Protein AF-A0A7X9FK52-F1 (afdb_monomer_lite)

Structure (mmCIF, N/CA/C/O backbone):
data_AF-A0A7X9FK52-F1
#
_entry.id   AF-A0A7X9FK52-F1
#
loop_
_atom_site.group_PDB
_atom_site.id
_atom_site.type_symbol
_atom_site.label_atom_id
_atom_site.label_alt_id
_atom_site.label_comp_id
_atom_site.label_asym_id
_atom_site.label_entity_id
_atom_site.label_seq_id
_atom_site.pdbx_PDB_ins_code
_atom_site.Cartn_x
_atom_site.Cartn_y
_atom_site.Cartn_z
_atom_site.occupancy
_atom_site.B_iso_or_equiv
_atom_site.auth_seq_id
_atom_site.auth_comp_id
_atom_site.auth_asym_id
_atom_site.auth_atom_id
_atom_site.pdbx_PDB_model_num
ATOM 1 N N . MET A 1 1 ? 12.779 4.206 -1.394 1.00 36.81 1 MET A N 1
ATOM 2 C CA . MET A 1 1 ? 14.210 3.842 -1.294 1.00 36.81 1 MET A CA 1
ATOM 3 C C . MET A 1 1 ? 14.649 2.934 -2.444 1.00 36.81 1 MET A C 1
ATOM 5 O O . MET A 1 1 ? 15.667 3.234 -3.045 1.00 36.81 1 MET A O 1
ATOM 9 N N . PHE A 1 2 ? 13.860 1.919 -2.830 1.00 40.19 2 PHE A N 1
ATOM 10 C CA . PHE A 1 2 ? 14.162 1.040 -3.977 1.00 40.19 2 PHE A CA 1
ATOM 11 C C . PHE A 1 2 ? 14.311 1.789 -5.322 1.00 40.19 2 PHE A C 1
ATOM 13 O O . PHE A 1 2 ? 15.195 1.472 -6.100 1.00 40.19 2 PHE A O 1
ATOM 20 N N . SER A 1 3 ? 13.516 2.834 -5.581 1.00 48.97 3 SER A N 1
ATOM 21 C CA . SER A 1 3 ? 13.503 3.548 -6.873 1.00 48.97 3 SER A CA 1
ATOM 22 C C . SER A 1 3 ? 14.741 4.408 -7.167 1.00 48.97 3 SER A C 1
ATOM 24 O O . SER A 1 3 ? 15.145 4.504 -8.321 1.00 48.97 3 SER A O 1
ATOM 26 N N . HIS A 1 4 ? 15.362 5.026 -6.155 1.00 49.19 4 HIS A N 1
ATOM 27 C CA . HIS A 1 4 ? 16.462 5.974 -6.381 1.00 49.19 4 HIS A CA 1
ATOM 28 C C . HIS A 1 4 ? 17.793 5.257 -6.647 1.00 49.19 4 HIS A C 1
ATOM 30 O O . HIS A 1 4 ? 18.465 5.554 -7.629 1.00 49.19 4 HIS A O 1
ATOM 36 N N . PHE A 1 5 ? 18.130 4.253 -5.830 1.00 49.03 5 PHE A N 1
ATOM 37 C CA . PHE A 1 5 ? 19.341 3.448 -6.028 1.00 49.03 5 PHE A CA 1
ATOM 38 C C . PHE A 1 5 ? 19.247 2.556 -7.278 1.00 49.03 5 PHE A C 1
ATOM 40 O O . PHE A 1 5 ? 20.221 2.430 -8.014 1.00 49.03 5 PHE A O 1
ATOM 47 N N . PHE A 1 6 ? 18.066 2.001 -7.574 1.00 57.03 6 PHE A N 1
ATOM 48 C CA . PHE A 1 6 ? 17.855 1.136 -8.741 1.00 57.03 6 PHE A CA 1
ATOM 49 C C . PHE A 1 6 ? 17.818 1.919 -10.064 1.00 57.03 6 PHE A C 1
ATOM 51 O O . PHE A 1 6 ? 18.379 1.475 -11.063 1.00 57.03 6 PHE A O 1
ATOM 58 N N . GLY A 1 7 ? 17.228 3.121 -10.069 1.00 52.34 7 GLY A N 1
ATOM 59 C CA . GLY A 1 7 ? 17.254 4.007 -11.235 1.00 52.34 7 GLY A CA 1
ATOM 60 C C . GLY A 1 7 ? 18.662 4.503 -11.574 1.00 52.34 7 GLY A C 1
ATOM 61 O O . GLY A 1 7 ? 19.012 4.579 -12.750 1.00 52.34 7 GLY A O 1
ATOM 62 N N . HIS A 1 8 ? 19.489 4.775 -10.558 1.00 54.38 8 HIS A N 1
ATOM 63 C CA . HIS A 1 8 ? 20.885 5.172 -10.756 1.00 54.38 8 HIS A CA 1
ATOM 64 C C . HIS A 1 8 ? 21.744 4.009 -11.284 1.00 54.38 8 HIS A C 1
ATOM 66 O O . HIS A 1 8 ? 22.522 4.195 -12.217 1.00 54.38 8 HIS A O 1
ATOM 72 N N . TYR A 1 9 ? 21.533 2.792 -10.765 1.00 56.69 9 TYR A N 1
ATOM 73 C CA . TYR A 1 9 ? 22.204 1.572 -11.231 1.00 56.69 9 TYR A CA 1
ATOM 74 C C . TYR A 1 9 ? 21.902 1.249 -12.710 1.00 56.69 9 TYR A C 1
ATOM 76 O O . TYR A 1 9 ? 22.806 0.925 -13.481 1.00 56.69 9 TYR A O 1
ATOM 84 N N . LEU A 1 10 ? 20.643 1.398 -13.141 1.00 53.94 10 LEU A N 1
ATOM 85 C CA . LEU A 1 10 ? 20.224 1.175 -14.535 1.00 53.94 10 LEU A CA 1
ATOM 86 C C . LEU A 1 10 ? 20.788 2.218 -15.516 1.00 53.94 10 LEU A C 1
ATOM 88 O O . LEU A 1 10 ? 21.074 1.886 -16.670 1.00 53.94 10 LEU A O 1
ATOM 92 N N . LEU A 1 11 ? 20.964 3.462 -15.059 1.00 56.41 11 LEU A N 1
ATOM 93 C CA . LEU A 1 11 ? 21.579 4.547 -15.829 1.00 56.41 11 LEU A CA 1
ATOM 94 C C . LEU A 1 11 ? 23.083 4.321 -16.033 1.00 56.41 11 LEU A C 1
ATOM 96 O O . LEU A 1 11 ? 23.574 4.468 -17.152 1.00 56.41 11 LEU A O 1
ATOM 100 N N . GLU A 1 12 ? 23.806 3.930 -14.978 1.00 56.38 12 GLU A N 1
ATOM 101 C CA . GLU A 1 12 ? 25.257 3.695 -15.042 1.00 56.38 12 GLU A CA 1
ATOM 102 C C . GLU A 1 12 ? 25.634 2.526 -15.960 1.00 56.38 12 GLU A C 1
ATOM 104 O O . GLU A 1 12 ? 26.632 2.598 -16.678 1.00 56.38 12 GLU A O 1
ATOM 109 N N . LYS A 1 13 ? 24.817 1.468 -16.000 1.00 56.41 13 LYS A N 1
ATOM 110 C CA . LYS A 1 13 ? 25.068 0.279 -16.831 1.00 56.41 13 LYS A CA 1
ATOM 111 C C . LYS A 1 13 ? 24.648 0.430 -18.307 1.00 56.41 13 LYS A C 1
ATOM 113 O O . LYS A 1 13 ? 24.837 -0.500 -19.083 1.00 56.41 13 LYS A O 1
ATOM 118 N N . LYS A 1 14 ? 24.113 1.591 -18.725 1.00 54.72 14 LYS A N 1
ATOM 119 C CA . LYS A 1 14 ? 23.626 1.898 -20.096 1.00 54.72 14 LYS A CA 1
ATOM 120 C C . LYS A 1 14 ? 22.520 0.977 -20.645 1.00 54.72 14 LYS A C 1
ATOM 122 O O . LYS A 1 14 ? 22.263 0.990 -21.847 1.00 54.72 14 LYS A O 1
ATOM 127 N N . HIS A 1 15 ? 21.830 0.218 -19.798 1.00 55.28 15 HIS A N 1
ATOM 128 C CA . HIS A 1 15 ? 20.757 -0.679 -20.243 1.00 55.28 15 HIS A CA 1
ATOM 129 C C . HIS A 1 15 ? 19.429 0.043 -20.516 1.00 55.28 15 HIS A C 1
ATOM 131 O O . HIS A 1 15 ? 18.567 -0.510 -21.193 1.00 55.28 15 HIS A O 1
ATOM 137 N N . VAL A 1 16 ? 19.260 1.278 -20.027 1.00 59.06 16 VAL A N 1
ATOM 138 C CA . VAL A 1 16 ? 18.016 2.052 -20.154 1.00 59.06 16 VAL A CA 1
ATOM 139 C C . VAL A 1 16 ? 18.349 3.527 -20.403 1.00 59.06 16 VAL A C 1
ATOM 141 O O . VAL A 1 16 ? 19.196 4.101 -19.720 1.00 59.06 16 VAL A O 1
ATOM 144 N N . SER A 1 17 ? 17.697 4.173 -21.376 1.00 62.88 17 SER A N 1
ATOM 145 C CA . SER A 1 17 ? 17.878 5.618 -21.602 1.00 62.88 17 SER A CA 1
ATOM 146 C C . SER A 1 17 ? 17.169 6.456 -20.529 1.00 62.88 17 SER A C 1
ATOM 148 O O . SER A 1 17 ? 16.175 6.028 -19.945 1.00 62.88 17 SER A O 1
ATOM 150 N N . ALA A 1 18 ? 17.595 7.706 -20.317 1.00 60.03 18 ALA A N 1
ATOM 151 C CA . ALA A 1 18 ? 16.923 8.629 -19.390 1.00 60.03 18 ALA A CA 1
ATOM 152 C C . ALA A 1 18 ? 15.439 8.894 -19.741 1.00 60.03 18 ALA A C 1
ATOM 154 O O . ALA A 1 18 ?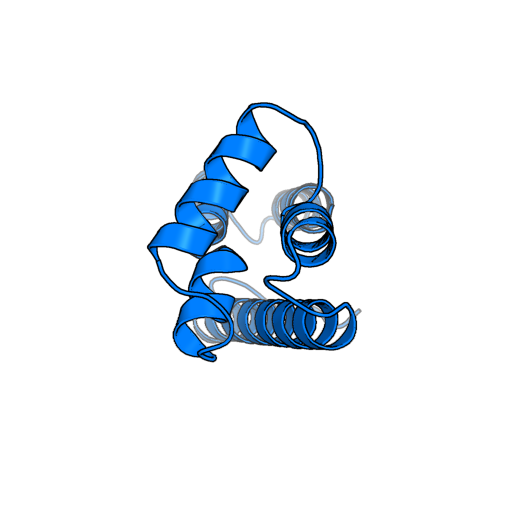 14.664 9.329 -18.890 1.00 60.03 18 ALA A O 1
ATOM 155 N N . HIS A 1 19 ? 15.026 8.664 -20.993 1.00 59.78 19 HIS A N 1
ATOM 156 C CA . HIS A 1 19 ? 13.618 8.715 -21.395 1.00 59.78 19 HIS A CA 1
ATOM 157 C C . HIS A 1 19 ? 12.858 7.476 -20.915 1.00 59.78 19 HIS A C 1
ATOM 159 O O . HIS A 1 19 ? 11.842 7.605 -20.244 1.00 59.78 19 HIS A O 1
ATOM 165 N N . GLN A 1 20 ? 13.398 6.287 -21.178 1.00 60.62 20 GLN A N 1
ATOM 166 C CA . GLN A 1 20 ? 12.799 5.019 -20.760 1.00 60.62 20 GLN A CA 1
ATOM 167 C C . GLN A 1 20 ? 12.773 4.871 -19.238 1.00 60.62 20 GLN A C 1
ATOM 169 O O . GLN A 1 20 ? 11.793 4.389 -18.688 1.00 60.62 20 GLN A O 1
ATOM 174 N N . LEU A 1 21 ? 13.803 5.349 -18.533 1.00 60.97 21 LEU A N 1
ATOM 175 C CA . LEU A 1 21 ? 13.793 5.378 -17.074 1.00 60.97 21 LEU A CA 1
ATOM 176 C C . LEU A 1 21 ? 12.689 6.305 -16.553 1.00 60.97 21 LEU A C 1
ATOM 178 O O . LEU A 1 21 ? 12.003 5.952 -15.600 1.00 60.97 21 LEU A O 1
ATOM 182 N N . ARG A 1 22 ? 12.469 7.463 -17.191 1.00 61.28 22 ARG A N 1
ATOM 183 C CA . ARG A 1 22 ? 11.349 8.352 -16.847 1.00 61.28 22 ARG A CA 1
ATOM 184 C C . ARG A 1 22 ? 9.997 7.715 -17.139 1.00 61.28 22 ARG A C 1
ATOM 186 O O . ARG A 1 22 ? 9.112 7.838 -16.305 1.00 61.28 22 ARG A O 1
ATOM 193 N N . GLU A 1 23 ? 9.840 7.015 -18.258 1.00 61.25 23 GLU A N 1
ATOM 194 C CA . GLU A 1 23 ? 8.610 6.275 -18.563 1.00 61.25 23 GLU A CA 1
ATOM 195 C C . GLU A 1 23 ? 8.359 5.150 -17.563 1.00 61.25 23 GLU A C 1
ATOM 197 O O . GLU A 1 23 ? 7.247 5.019 -17.068 1.00 61.25 23 GLU A O 1
ATOM 202 N N . VAL A 1 24 ? 9.382 4.372 -17.204 1.00 61.03 24 VAL A N 1
ATOM 203 C CA . VAL A 1 24 ? 9.260 3.296 -16.214 1.00 61.03 24 VAL A CA 1
ATOM 204 C C . VAL A 1 24 ? 8.975 3.858 -14.824 1.00 61.03 24 VAL A C 1
ATOM 206 O O . VAL A 1 24 ? 8.133 3.307 -14.128 1.00 61.03 24 VAL A O 1
ATOM 209 N N . LEU A 1 25 ? 9.606 4.965 -14.420 1.00 59.62 25 LEU A N 1
ATOM 210 C CA . LEU A 1 25 ? 9.315 5.632 -13.146 1.00 59.62 25 LEU A CA 1
ATOM 211 C C . LEU A 1 25 ? 7.912 6.250 -13.130 1.00 59.62 25 LEU A C 1
ATOM 213 O O . LEU A 1 25 ? 7.211 6.120 -12.132 1.00 59.62 25 LEU A O 1
ATOM 217 N N . ALA A 1 26 ? 7.470 6.858 -14.233 1.00 57.03 26 ALA A N 1
ATOM 218 C CA . ALA A 1 26 ? 6.110 7.375 -14.376 1.00 57.03 26 ALA A CA 1
ATOM 219 C C . ALA A 1 26 ? 5.073 6.241 -14.350 1.00 57.03 26 ALA A C 1
ATOM 221 O O . ALA A 1 26 ? 4.049 6.347 -13.676 1.00 57.03 26 ALA A O 1
ATOM 222 N N . LEU A 1 27 ? 5.368 5.118 -15.013 1.00 52.12 27 LEU A N 1
ATOM 223 C CA . LEU A 1 27 ? 4.578 3.896 -14.923 1.00 52.12 27 LEU A CA 1
ATOM 224 C C . LEU A 1 27 ? 4.578 3.372 -13.489 1.00 52.12 27 LEU A C 1
ATOM 226 O O . LEU A 1 27 ? 3.514 3.068 -12.977 1.00 52.12 27 LEU A O 1
ATOM 230 N N . GLN A 1 28 ? 5.713 3.340 -12.798 1.00 50.00 28 GLN A N 1
ATOM 231 C CA . GLN A 1 28 ? 5.816 2.842 -11.428 1.00 50.00 28 GLN A CA 1
ATOM 232 C C . GLN A 1 28 ? 5.050 3.714 -10.424 1.00 50.00 28 GLN A C 1
ATOM 234 O O . GLN A 1 28 ? 4.400 3.165 -9.538 1.00 50.00 28 GLN A O 1
ATOM 239 N N . ASP A 1 29 ? 5.060 5.040 -10.575 1.00 50.28 29 ASP A N 1
ATOM 240 C CA . ASP A 1 29 ? 4.256 5.953 -9.751 1.00 50.28 29 ASP A CA 1
ATOM 241 C C . ASP A 1 29 ? 2.756 5.841 -10.063 1.00 50.28 29 ASP A C 1
ATOM 243 O O . ASP A 1 29 ? 1.931 5.894 -9.150 1.00 50.28 29 ASP A O 1
ATOM 247 N N . SER A 1 30 ? 2.392 5.602 -11.328 1.00 44.66 30 SER A N 1
ATOM 248 C CA . SER A 1 30 ? 1.000 5.350 -11.731 1.00 44.66 30 SER A CA 1
ATOM 249 C C . SER A 1 30 ? 0.489 3.958 -11.324 1.00 44.66 30 SER A C 1
ATOM 251 O O . SER A 1 30 ? -0.697 3.784 -11.052 1.00 44.66 30 SER A O 1
ATOM 253 N N . VAL A 1 31 ? 1.391 2.973 -11.237 1.00 45.22 31 VAL A N 1
ATOM 254 C CA . VAL A 1 31 ? 1.126 1.559 -10.918 1.00 45.22 31 VAL A CA 1
ATOM 255 C C . VAL A 1 31 ? 1.340 1.269 -9.436 1.00 45.22 31 VAL A C 1
ATOM 257 O O . VAL A 1 31 ? 0.999 0.177 -8.982 1.00 45.22 31 VAL A O 1
ATOM 260 N N . ARG A 1 32 ? 1.854 2.222 -8.641 1.00 53.03 32 ARG A N 1
ATOM 261 C CA . ARG A 1 32 ? 1.927 2.088 -7.184 1.00 53.03 32 ARG A CA 1
ATOM 262 C C . ARG A 1 32 ? 0.503 1.994 -6.657 1.00 53.03 32 ARG A C 1
ATOM 264 O O . ARG A 1 32 ? -0.131 2.997 -6.329 1.00 53.03 32 ARG A O 1
ATOM 271 N N . VAL A 1 33 ? 0.002 0.764 -6.588 1.00 58.06 33 VAL A N 1
ATOM 272 C CA . VAL A 1 33 ? -1.330 0.481 -6.089 1.00 58.06 33 VAL A CA 1
ATOM 273 C C . VAL A 1 33 ? -1.347 0.998 -4.664 1.00 58.06 33 VAL A C 1
ATOM 275 O O . VAL A 1 33 ? -0.588 0.546 -3.803 1.00 58.06 33 VAL A O 1
ATOM 278 N N . LYS A 1 34 ? -2.153 2.034 -4.443 1.00 74.56 34 LYS A N 1
ATOM 279 C CA . LYS A 1 34 ? -2.300 2.628 -3.123 1.00 74.56 34 LYS A CA 1
ATOM 280 C C . LYS A 1 34 ? -2.878 1.547 -2.218 1.00 74.56 34 LYS A C 1
ATOM 282 O O . LYS A 1 34 ? -3.845 0.893 -2.602 1.00 74.56 34 LYS A O 1
ATOM 287 N N . ILE A 1 35 ? -2.321 1.389 -1.018 1.00 79.06 35 ILE A N 1
ATOM 288 C CA . ILE A 1 35 ? -2.830 0.441 -0.014 1.00 79.06 35 ILE A CA 1
ATOM 289 C C . ILE A 1 35 ? -4.344 0.578 0.182 1.00 79.06 35 ILE A C 1
ATOM 291 O O . ILE A 1 35 ? -5.016 -0.430 0.338 1.00 79.06 35 ILE A O 1
ATOM 295 N N . GLY A 1 36 ? -4.894 1.794 0.086 1.00 83.94 36 GLY A N 1
ATOM 296 C CA . GLY A 1 36 ? -6.338 2.018 0.151 1.00 83.94 36 GLY A CA 1
ATOM 297 C C . GLY A 1 36 ? -7.141 1.289 -0.934 1.00 83.94 36 GLY A C 1
ATOM 298 O O . GLY A 1 36 ? -8.209 0.771 -0.644 1.00 83.94 36 GLY A O 1
ATOM 299 N N . ILE A 1 37 ? -6.626 1.174 -2.162 1.00 84.19 37 ILE A N 1
ATOM 300 C CA . ILE A 1 37 ? -7.299 0.422 -3.237 1.00 84.19 37 ILE A CA 1
ATOM 301 C C . ILE A 1 37 ? -7.263 -1.077 -2.928 1.00 84.19 37 ILE A C 1
ATOM 303 O O . ILE A 1 37 ? -8.279 -1.748 -3.068 1.00 84.19 37 ILE A O 1
ATOM 307 N N . LEU A 1 38 ? -6.121 -1.585 -2.449 1.00 86.75 38 LEU A N 1
ATOM 308 C CA . LEU A 1 38 ? -6.006 -2.980 -2.009 1.00 86.75 38 LEU A CA 1
ATOM 309 C C . LEU A 1 38 ? -6.938 -3.273 -0.825 1.00 86.75 38 LEU A C 1
ATOM 311 O O . LEU A 1 38 ? -7.527 -4.343 -0.765 1.00 86.75 38 LEU A O 1
ATOM 315 N N . ALA A 1 39 ? -7.107 -2.320 0.093 1.00 87.75 39 ALA A N 1
ATOM 316 C CA . ALA A 1 39 ? -8.004 -2.458 1.235 1.00 87.75 39 ALA A CA 1
ATOM 317 C C . ALA A 1 39 ? -9.483 -2.515 0.818 1.00 87.75 39 ALA A C 1
ATOM 319 O O . ALA A 1 39 ? -10.259 -3.222 1.456 1.00 87.75 39 ALA A O 1
ATOM 320 N N . ILE A 1 40 ? -9.868 -1.805 -0.251 1.00 88.88 40 ILE A N 1
ATOM 321 C CA . ILE A 1 40 ? -11.216 -1.894 -0.836 1.00 88.88 40 ILE A CA 1
ATOM 322 C C . ILE A 1 40 ? -11.415 -3.235 -1.539 1.00 88.88 40 ILE A C 1
ATOM 324 O O . ILE A 1 40 ? -12.417 -3.899 -1.300 1.00 88.88 40 ILE A O 1
ATOM 328 N N . ASP A 1 41 ? -10.454 -3.646 -2.368 1.00 86.44 41 ASP A N 1
ATOM 329 C CA . ASP A 1 41 ? -10.498 -4.915 -3.109 1.00 86.44 41 ASP A CA 1
ATOM 330 C C . ASP A 1 41 ? -10.561 -6.130 -2.165 1.00 86.44 41 ASP A C 1
ATOM 332 O O . ASP A 1 41 ? -11.325 -7.064 -2.387 1.00 86.44 41 ASP A O 1
ATOM 336 N N . ALA A 1 42 ? -9.831 -6.073 -1.046 1.00 86.81 42 ALA A N 1
ATOM 337 C CA . ALA A 1 42 ? -9.861 -7.085 0.010 1.00 86.81 42 ALA A CA 1
ATOM 338 C C . ALA A 1 42 ? -11.120 -7.025 0.903 1.00 86.81 42 ALA A C 1
ATOM 340 O O . ALA A 1 42 ? -11.287 -7.868 1.782 1.00 86.81 42 ALA A O 1
ATOM 341 N N . GLY A 1 43 ? -11.991 -6.024 0.723 1.00 90.38 43 GLY A N 1
ATOM 342 C CA . GLY A 1 43 ? -13.190 -5.826 1.540 1.00 90.38 43 GLY A CA 1
ATOM 343 C C . GLY A 1 43 ? -12.922 -5.350 2.973 1.00 90.38 43 GLY A C 1
ATOM 344 O O . GLY A 1 43 ? -13.835 -5.358 3.796 1.00 90.38 43 GLY A O 1
ATOM 345 N N . PHE A 1 44 ? -11.695 -4.928 3.291 1.00 91.62 44 PHE A N 1
ATOM 346 C CA . PHE A 1 44 ? -11.325 -4.442 4.625 1.00 91.62 44 PHE A CA 1
ATOM 347 C C . PHE A 1 44 ? -11.763 -2.997 4.867 1.00 91.62 44 PHE A C 1
ATOM 349 O O . PHE A 1 44 ? -12.045 -2.615 5.999 1.00 91.62 44 PHE A O 1
ATOM 356 N N . MET A 1 45 ? -11.827 -2.185 3.811 1.00 93.38 45 MET A N 1
ATOM 357 C CA . MET A 1 45 ? -12.238 -0.786 3.894 1.00 93.38 45 MET A CA 1
ATOM 358 C C . MET A 1 45 ? -13.226 -0.423 2.790 1.00 93.38 45 MET A C 1
ATOM 360 O O . MET A 1 45 ? -13.182 -0.938 1.680 1.00 93.38 45 MET A O 1
ATOM 364 N N . THR A 1 46 ? -14.084 0.550 3.067 1.00 92.88 46 THR A N 1
ATOM 365 C CA . THR A 1 46 ? -14.935 1.189 2.057 1.00 92.88 46 THR A CA 1
ATOM 366 C C . THR A 1 46 ? -14.219 2.364 1.390 1.00 92.88 46 THR A C 1
ATOM 368 O O . THR A 1 46 ? -13.300 2.960 1.961 1.00 92.88 46 THR A O 1
ATOM 371 N N . ALA A 1 47 ? -14.687 2.774 0.207 1.00 88.06 47 ALA A N 1
ATOM 372 C CA . ALA A 1 47 ? -14.166 3.955 -0.487 1.00 88.06 47 ALA A CA 1
ATOM 373 C C . ALA A 1 47 ? -14.199 5.224 0.391 1.00 88.06 47 ALA A C 1
ATOM 375 O O . ALA A 1 47 ? -13.230 5.980 0.421 1.00 88.06 47 ALA A O 1
ATOM 376 N N . ALA A 1 48 ? -15.264 5.407 1.179 1.00 90.62 48 ALA A N 1
ATOM 377 C CA . ALA A 1 48 ? -15.408 6.542 2.092 1.00 90.62 48 ALA A CA 1
ATOM 378 C C . ALA A 1 48 ? -14.392 6.513 3.255 1.00 90.62 48 ALA A C 1
ATOM 380 O O . ALA A 1 48 ? -13.851 7.552 3.651 1.00 90.62 48 ALA A O 1
ATOM 381 N N . GLN A 1 49 ? -14.092 5.328 3.798 1.00 90.56 49 GLN A N 1
ATOM 382 C CA . GLN A 1 49 ? -13.060 5.169 4.831 1.00 90.56 49 GLN A CA 1
ATOM 383 C C . GLN A 1 49 ? -11.668 5.459 4.263 1.00 90.56 49 GLN A C 1
ATOM 385 O O . GLN A 1 49 ? -10.883 6.167 4.891 1.00 90.56 49 GLN A O 1
ATOM 390 N N . VAL A 1 50 ? -11.379 4.979 3.052 1.00 89.75 50 VAL A N 1
ATOM 391 C CA . VAL A 1 50 ? -10.113 5.248 2.359 1.00 89.75 50 VAL A CA 1
ATOM 392 C C . VAL A 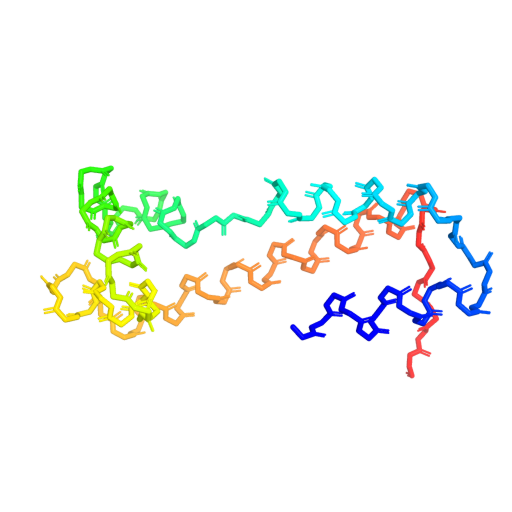1 50 ? -9.934 6.736 2.075 1.00 89.75 50 VAL A C 1
ATOM 394 O O . VAL A 1 50 ? -8.857 7.272 2.322 1.00 89.75 50 VAL A O 1
ATOM 397 N N . GLU A 1 51 ? -10.977 7.431 1.624 1.00 88.25 51 GLU A N 1
ATOM 398 C CA . GLU A 1 51 ? -10.941 8.882 1.410 1.00 88.25 51 GLU A CA 1
ATOM 399 C C . GLU A 1 51 ? -10.688 9.649 2.717 1.00 88.25 51 GLU A C 1
ATOM 401 O O . GLU A 1 51 ? -9.916 10.610 2.757 1.00 88.25 51 GLU A O 1
ATOM 406 N N . THR A 1 52 ? -11.302 9.205 3.813 1.00 89.12 52 THR A N 1
ATOM 407 C CA . THR A 1 52 ? -11.090 9.788 5.144 1.00 89.12 52 THR A CA 1
ATOM 408 C C . THR A 1 52 ? -9.638 9.629 5.592 1.00 89.12 52 THR A C 1
ATOM 410 O O . THR A 1 52 ? -9.015 10.605 6.010 1.00 89.12 52 THR A O 1
ATOM 413 N N . VAL A 1 53 ? -9.068 8.430 5.450 1.00 88.94 53 VAL A N 1
ATOM 414 C CA . VAL A 1 53 ? -7.654 8.174 5.762 1.00 88.94 53 VAL A CA 1
ATOM 415 C C . VAL A 1 53 ? -6.727 8.972 4.841 1.00 88.94 53 VAL A C 1
ATOM 417 O O . VAL A 1 53 ? -5.753 9.546 5.318 1.00 88.94 53 VAL A O 1
ATOM 420 N N . HIS A 1 54 ? -7.042 9.090 3.548 1.00 84.50 54 HIS A N 1
ATOM 421 C CA . HIS A 1 54 ? -6.253 9.881 2.599 1.00 84.50 54 HIS A CA 1
ATOM 422 C C . HIS A 1 54 ? -6.216 11.374 2.935 1.00 84.50 54 HIS A C 1
ATOM 424 O O . HIS A 1 54 ? -5.156 11.998 2.845 1.00 84.50 54 HIS A O 1
ATOM 430 N N . ARG A 1 55 ? -7.350 11.950 3.351 1.00 84.62 55 ARG A N 1
ATOM 431 C CA . ARG A 1 55 ? -7.391 13.340 3.823 1.00 84.62 55 ARG A CA 1
ATOM 432 C C . ARG A 1 55 ? -6.522 13.522 5.063 1.00 84.62 55 ARG A C 1
ATOM 434 O O . ARG A 1 55 ? -5.710 14.439 5.106 1.00 84.62 55 ARG A O 1
ATOM 441 N N . LEU A 1 56 ? -6.622 12.604 6.023 1.00 83.94 56 LEU A N 1
ATOM 442 C CA . LEU A 1 56 ? -5.815 12.639 7.244 1.00 83.94 56 LEU A CA 1
ATOM 443 C C . LEU A 1 56 ? -4.319 12.471 6.969 1.00 83.94 56 LEU A C 1
ATOM 445 O O . LEU A 1 56 ? -3.534 13.181 7.575 1.00 83.94 56 LEU A O 1
ATOM 449 N N . GLN A 1 57 ? -3.933 11.618 6.022 1.00 79.19 57 GLN A N 1
ATOM 450 C CA . GLN A 1 57 ? -2.543 11.454 5.583 1.00 79.19 57 GLN A CA 1
ATOM 451 C C . GLN A 1 57 ? -1.975 12.719 4.919 1.00 79.19 57 GLN A C 1
ATOM 453 O O . GLN A 1 57 ? -0.771 12.941 4.920 1.00 79.19 57 GLN A O 1
ATOM 458 N N . THR A 1 58 ? -2.835 13.538 4.311 1.00 74.12 58 THR A N 1
ATOM 459 C CA . THR A 1 58 ? -2.420 14.802 3.685 1.00 74.12 58 THR A CA 1
ATOM 460 C C . THR A 1 58 ? -2.293 15.920 4.725 1.00 74.12 58 THR A C 1
ATOM 462 O O . THR A 1 58 ? -1.476 16.821 4.568 1.00 74.12 58 THR A O 1
ATOM 465 N N . SER A 1 59 ? -3.098 15.872 5.793 1.00 75.75 59 SER A N 1
ATOM 466 C CA . SER A 1 59 ? -3.067 16.841 6.899 1.00 75.75 59 SER A CA 1
ATOM 467 C C . SER A 1 59 ? -2.041 16.507 7.987 1.00 75.75 59 SER A C 1
ATOM 469 O O . SER A 1 59 ? -1.529 17.414 8.636 1.00 75.75 59 SER A O 1
ATOM 471 N N . PHE A 1 60 ? -1.748 15.226 8.191 1.00 66.94 60 PHE A N 1
ATOM 472 C CA . PHE A 1 60 ? -0.774 14.710 9.145 1.00 66.94 60 PHE A CA 1
ATOM 473 C C . PHE A 1 60 ? 0.195 13.820 8.375 1.00 66.94 60 PHE A C 1
ATOM 475 O O . PHE A 1 60 ? -0.254 12.886 7.717 1.00 66.94 60 PHE A O 1
ATOM 482 N N . ASP A 1 61 ? 1.500 14.085 8.472 1.00 71.12 61 ASP A N 1
ATOM 483 C CA . ASP A 1 61 ? 2.567 13.329 7.791 1.00 71.12 61 ASP A CA 1
ATOM 484 C C . ASP A 1 61 ? 2.767 11.932 8.426 1.00 71.12 61 ASP A C 1
ATOM 486 O O . ASP A 1 61 ? 3.825 11.571 8.936 1.00 71.12 61 ASP A O 1
ATOM 490 N N . MET A 1 62 ? 1.682 11.159 8.477 1.00 77.75 62 MET A N 1
ATOM 491 C CA . MET A 1 62 ? 1.560 9.834 9.072 1.00 77.75 62 MET A CA 1
ATOM 492 C C . MET A 1 62 ? 1.314 8.792 7.982 1.00 77.75 62 MET A C 1
ATOM 494 O O . MET A 1 62 ? 0.774 9.072 6.906 1.00 77.75 62 MET A O 1
ATOM 498 N N . ARG A 1 63 ? 1.683 7.538 8.251 1.00 83.50 63 ARG A N 1
ATOM 499 C CA . ARG A 1 63 ? 1.500 6.467 7.267 1.00 83.50 63 ARG A CA 1
ATOM 500 C C . ARG A 1 63 ? 0.026 6.074 7.174 1.00 83.50 63 ARG A C 1
ATOM 502 O O . ARG A 1 63 ? -0.656 5.948 8.184 1.00 83.50 63 ARG A O 1
ATOM 509 N N . PHE A 1 64 ? -0.447 5.797 5.955 1.00 87.19 64 PHE A N 1
ATOM 510 C CA . PHE A 1 64 ? -1.832 5.370 5.700 1.00 87.19 64 PHE A CA 1
ATOM 511 C C . PHE A 1 64 ? -2.270 4.218 6.620 1.00 87.19 64 PHE A C 1
ATOM 513 O O . PHE A 1 64 ? -3.343 4.282 7.212 1.00 87.19 64 PHE A O 1
ATOM 520 N N . GLY A 1 65 ? -1.428 3.186 6.763 1.00 86.88 65 GLY A N 1
ATOM 521 C CA . GLY A 1 65 ? -1.715 2.029 7.618 1.00 86.88 65 GLY A CA 1
ATOM 522 C C . GLY A 1 65 ? -1.873 2.402 9.093 1.00 86.88 65 GLY A C 1
ATOM 523 O O . GLY A 1 65 ? -2.826 1.967 9.724 1.00 86.88 65 GLY A O 1
ATOM 524 N N . GLU A 1 66 ? -1.015 3.279 9.619 1.00 87.69 66 GLU A N 1
ATOM 525 C CA . GLU A 1 66 ? -1.093 3.749 11.011 1.00 87.69 66 GLU A CA 1
ATOM 526 C C . GLU A 1 66 ? -2.384 4.535 11.264 1.00 87.69 66 GLU A C 1
ATOM 528 O O . GLU A 1 66 ? -3.067 4.316 12.260 1.00 87.69 66 GLU A O 1
ATOM 533 N N . ILE A 1 67 ? -2.767 5.422 10.339 1.00 89.00 67 ILE A N 1
ATOM 534 C CA . ILE A 1 67 ? -4.023 6.177 10.444 1.00 89.00 67 ILE A CA 1
ATOM 535 C C . ILE A 1 67 ? -5.226 5.224 10.389 1.00 89.00 67 ILE A C 1
ATOM 537 O O . ILE A 1 67 ? -6.169 5.386 11.163 1.00 89.00 67 ILE A O 1
ATOM 541 N N . ALA A 1 68 ? -5.207 4.236 9.491 1.00 90.50 68 ALA A N 1
ATOM 542 C CA . ALA A 1 68 ? -6.288 3.266 9.351 1.00 90.50 68 ALA A CA 1
ATOM 543 C C . ALA A 1 68 ? -6.444 2.382 10.602 1.00 90.50 68 ALA A C 1
ATOM 545 O O . ALA A 1 68 ? -7.576 2.145 11.024 1.00 90.50 68 ALA A O 1
ATOM 546 N N . VAL A 1 69 ? -5.337 1.972 11.232 1.00 93.00 69 VAL A N 1
ATOM 547 C CA . VAL A 1 69 ? -5.344 1.234 12.507 1.00 93.00 69 VAL A CA 1
ATOM 548 C C . VAL A 1 69 ? -5.849 2.109 13.649 1.00 93.00 69 VAL A C 1
ATOM 550 O O . VAL A 1 69 ? -6.773 1.722 14.358 1.00 93.00 69 VAL A O 1
ATOM 553 N N . ASN A 1 70 ? -5.351 3.342 13.765 1.00 91.12 70 ASN A N 1
ATOM 554 C CA . ASN A 1 70 ? -5.801 4.291 14.788 1.00 91.12 70 ASN A CA 1
ATOM 555 C C . ASN A 1 70 ? -7.294 4.644 14.672 1.00 91.12 70 ASN A C 1
ATOM 557 O O . ASN A 1 70 ? -7.934 4.985 15.665 1.00 91.12 70 ASN A O 1
ATOM 561 N N . LYS A 1 71 ? -7.864 4.584 13.463 1.00 90.06 71 LYS A N 1
ATOM 562 C CA . LYS A 1 71 ? -9.302 4.776 13.219 1.00 90.06 71 LYS A CA 1
ATOM 563 C C . LYS A 1 71 ? -10.136 3.506 13.411 1.00 90.06 71 LYS A C 1
ATOM 565 O O . LYS A 1 71 ? -11.359 3.594 13.332 1.00 90.06 71 LYS A O 1
ATOM 570 N N . GLY A 1 72 ? -9.503 2.357 13.651 1.00 91.62 72 GLY A N 1
ATOM 571 C CA . GLY A 1 72 ? -10.166 1.057 13.757 1.00 91.62 72 GLY A CA 1
ATOM 572 C C . GLY A 1 72 ? -10.696 0.524 12.424 1.00 91.62 72 GLY A C 1
ATOM 573 O O . GLY A 1 72 ? -11.585 -0.320 12.420 1.00 91.62 72 GLY A O 1
ATOM 574 N N . TYR A 1 73 ? -10.201 1.035 11.291 1.00 92.94 73 TYR A N 1
ATOM 575 C CA . TYR A 1 73 ? -10.589 0.562 9.957 1.00 92.94 73 TYR A CA 1
ATOM 576 C C . TYR A 1 73 ? -9.787 -0.659 9.514 1.00 92.94 73 TYR A C 1
ATOM 578 O O . TYR A 1 73 ? -10.288 -1.450 8.726 1.00 92.94 73 TYR A O 1
ATOM 586 N N . LEU A 1 74 ? -8.551 -0.792 9.995 1.00 92.75 74 LEU A N 1
ATOM 587 C CA . LEU A 1 74 ? -7.689 -1.942 9.741 1.00 92.75 74 LEU A CA 1
ATOM 588 C C . LEU A 1 74 ? -7.081 -2.439 11.053 1.00 92.75 74 LEU A C 1
ATOM 590 O O . LEU A 1 74 ? -6.898 -1.663 11.987 1.00 92.75 74 LEU A O 1
ATOM 594 N N . THR A 1 75 ? -6.715 -3.713 11.105 1.00 94.06 75 THR A N 1
ATOM 595 C CA . THR A 1 75 ? -5.792 -4.248 12.115 1.00 94.06 75 THR A CA 1
ATOM 596 C C . THR A 1 75 ? -4.349 -4.200 11.609 1.00 94.06 75 THR A C 1
ATOM 598 O O . THR A 1 75 ? -4.107 -4.085 10.404 1.00 94.06 75 THR A O 1
ATOM 601 N N . GLU A 1 76 ? -3.369 -4.306 12.510 1.00 91.94 76 GLU A N 1
ATOM 602 C CA . GLU A 1 76 ? -1.954 -4.396 12.115 1.00 91.94 76 GLU A CA 1
ATOM 603 C C . GLU A 1 76 ? -1.686 -5.596 11.191 1.00 91.94 76 GLU A C 1
ATOM 605 O O . GLU A 1 76 ? -0.948 -5.470 10.209 1.00 91.94 76 GLU A O 1
ATOM 610 N N . ASP A 1 77 ? -2.355 -6.726 11.437 1.00 92.75 77 ASP A N 1
ATOM 611 C CA . ASP A 1 77 ? -2.274 -7.918 10.587 1.00 92.75 77 ASP A CA 1
ATOM 612 C C . ASP A 1 77 ? -2.800 -7.637 9.173 1.00 92.75 77 ASP A C 1
ATOM 614 O O . ASP A 1 77 ? -2.130 -7.933 8.185 1.00 92.75 77 ASP A O 1
ATOM 618 N N . GLN A 1 78 ? -3.953 -6.969 9.053 1.00 90.94 78 GLN A N 1
ATOM 619 C CA . GLN A 1 78 ? -4.513 -6.593 7.752 1.00 90.94 78 GLN A CA 1
ATOM 620 C C . GLN A 1 78 ? -3.602 -5.617 7.001 1.00 90.94 78 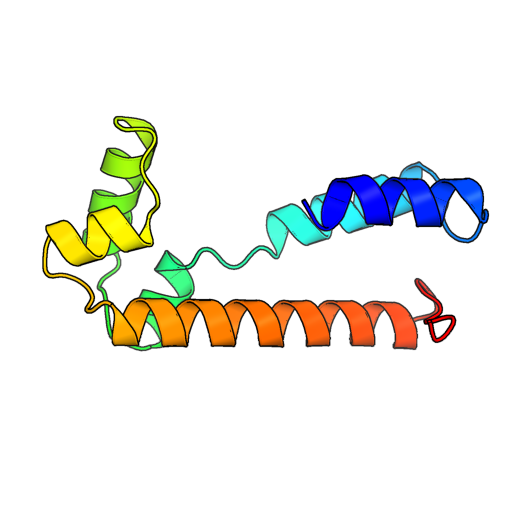GLN A C 1
ATOM 622 O O . GLN A 1 78 ? -3.431 -5.733 5.788 1.00 90.94 78 GLN A O 1
ATOM 627 N N . VAL A 1 79 ? -2.979 -4.664 7.700 1.00 89.62 79 VAL A N 1
ATOM 628 C CA . VAL A 1 79 ? -1.987 -3.763 7.095 1.00 89.62 79 VAL A CA 1
ATOM 629 C C . VAL A 1 79 ? -0.780 -4.551 6.579 1.00 89.62 79 VAL A C 1
ATOM 631 O O . VAL A 1 79 ? -0.303 -4.290 5.471 1.00 89.62 79 VAL A O 1
ATOM 634 N N . THR A 1 80 ? -0.310 -5.534 7.344 1.00 88.69 80 THR A N 1
ATOM 635 C CA . THR A 1 80 ? 0.823 -6.395 6.977 1.00 88.69 80 THR A CA 1
ATOM 636 C C . THR A 1 80 ? 0.511 -7.255 5.750 1.00 88.69 80 THR A C 1
ATOM 638 O O . THR A 1 80 ? 1.329 -7.351 4.825 1.00 88.69 80 THR A O 1
ATOM 641 N N . ASP A 1 81 ? -0.698 -7.806 5.676 1.00 88.62 81 ASP A N 1
ATOM 642 C CA . ASP A 1 81 ? -1.175 -8.561 4.519 1.00 88.62 81 ASP A CA 1
ATOM 643 C C . ASP A 1 81 ? -1.267 -7.685 3.265 1.00 88.62 81 ASP A C 1
ATOM 645 O O . ASP A 1 81 ? -0.788 -8.070 2.193 1.00 88.62 81 ASP A O 1
ATOM 649 N N . LEU A 1 82 ? -1.820 -6.475 3.385 1.00 86.44 82 LEU A N 1
ATOM 650 C CA . LEU A 1 82 ? -1.917 -5.523 2.275 1.00 86.44 82 LEU A CA 1
ATOM 651 C C . LEU A 1 82 ? -0.529 -5.097 1.761 1.00 86.44 82 LEU A C 1
ATOM 653 O O . LEU A 1 82 ? -0.311 -5.029 0.548 1.00 86.44 82 LEU A O 1
ATOM 657 N N . LEU A 1 83 ? 0.437 -4.867 2.658 1.00 83.50 83 LEU A N 1
ATOM 658 C CA . LEU A 1 83 ? 1.833 -4.562 2.307 1.00 83.50 83 LEU A CA 1
ATOM 659 C C . LEU A 1 83 ? 2.519 -5.729 1.581 1.00 83.50 83 LEU A C 1
ATOM 661 O O . LEU A 1 83 ? 3.268 -5.528 0.616 1.00 83.50 83 LEU A O 1
ATOM 665 N N . SER A 1 84 ? 2.239 -6.958 2.012 1.00 83.69 84 SER A N 1
ATOM 666 C CA . SER A 1 84 ? 2.754 -8.173 1.378 1.00 83.69 84 SER A CA 1
ATOM 667 C C . SER A 1 84 ? 2.189 -8.350 -0.035 1.00 83.69 84 SER A C 1
ATOM 669 O O . SER A 1 84 ? 2.928 -8.666 -0.972 1.00 83.69 84 SER A O 1
ATOM 671 N N . GLN A 1 85 ? 0.896 -8.077 -0.228 1.00 80.56 85 GLN A N 1
ATOM 672 C CA . GLN A 1 85 ? 0.249 -8.092 -1.545 1.00 80.56 85 GLN A CA 1
ATOM 673 C C . GLN A 1 85 ? 0.805 -7.009 -2.477 1.00 80.56 85 GLN A C 1
ATOM 675 O O . GLN A 1 85 ? 1.076 -7.281 -3.651 1.00 80.56 85 GLN A O 1
ATOM 680 N N . GLN A 1 86 ? 1.039 -5.801 -1.956 1.00 74.94 86 GLN A N 1
ATOM 681 C CA . GLN A 1 86 ? 1.681 -4.725 -2.708 1.00 74.94 86 GLN A CA 1
ATOM 682 C C . GLN A 1 86 ? 3.081 -5.140 -3.188 1.00 74.94 86 GLN A C 1
ATOM 684 O O . GLN A 1 86 ? 3.409 -4.970 -4.362 1.00 74.94 86 GLN A O 1
ATOM 689 N N . SER A 1 87 ? 3.884 -5.750 -2.315 1.00 71.38 87 SER A N 1
ATOM 690 C CA . SER A 1 87 ? 5.246 -6.195 -2.640 1.00 71.38 87 SER A CA 1
ATOM 691 C C . SER A 1 87 ? 5.263 -7.284 -3.721 1.00 71.38 87 SER A C 1
ATOM 693 O O . SER A 1 87 ? 6.046 -7.207 -4.668 1.00 71.38 87 SER A O 1
ATOM 695 N N . LYS A 1 88 ? 4.341 -8.256 -3.647 1.00 72.44 88 LYS A N 1
ATOM 696 C CA . LYS A 1 88 ? 4.174 -9.295 -4.680 1.00 72.44 88 LYS A CA 1
ATOM 697 C C . LYS A 1 88 ? 3.811 -8.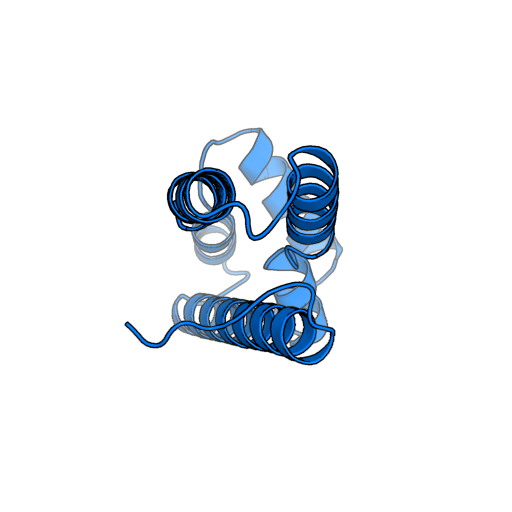704 -6.044 1.00 72.44 88 LYS A C 1
ATOM 699 O O . LYS A 1 88 ? 4.375 -9.112 -7.056 1.00 72.44 88 LYS A O 1
ATOM 704 N N . ARG A 1 89 ? 2.907 -7.717 -6.090 1.00 68.44 89 ARG A N 1
ATOM 705 C CA . ARG A 1 89 ? 2.547 -7.034 -7.346 1.00 68.44 89 ARG A CA 1
ATOM 706 C C . ARG A 1 89 ? 3.732 -6.284 -7.949 1.00 68.44 89 ARG A C 1
ATOM 708 O O . ARG A 1 89 ? 3.931 -6.356 -9.155 1.00 68.44 89 ARG A O 1
ATOM 715 N N . HIS A 1 90 ? 4.535 -5.613 -7.125 1.00 67.44 90 HIS A N 1
ATOM 716 C CA . HIS A 1 90 ? 5.751 -4.945 -7.595 1.00 67.44 90 HIS A CA 1
ATOM 717 C C . HIS A 1 90 ? 6.740 -5.941 -8.219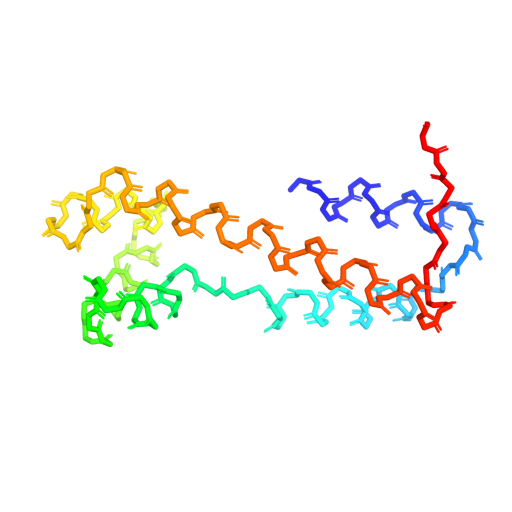 1.00 67.44 90 HIS A C 1
ATOM 719 O O . HIS A 1 90 ? 7.277 -5.660 -9.287 1.00 67.44 90 HIS A O 1
ATOM 725 N N . LEU A 1 91 ? 6.919 -7.121 -7.615 1.00 66.75 91 LEU A N 1
ATOM 726 C CA . LEU A 1 91 ? 7.767 -8.180 -8.169 1.00 66.75 91 LEU A CA 1
ATOM 727 C C . LEU A 1 91 ? 7.269 -8.669 -9.540 1.00 66.75 91 LEU A C 1
ATOM 729 O O . LEU A 1 91 ? 8.066 -8.818 -10.462 1.00 66.75 91 LEU A O 1
ATOM 733 N N . LEU A 1 92 ? 5.955 -8.863 -9.702 1.00 65.56 92 LEU A N 1
ATOM 734 C CA . LEU A 1 92 ? 5.356 -9.258 -10.984 1.00 65.56 92 LEU A CA 1
ATOM 735 C C . LEU A 1 92 ? 5.556 -8.197 -12.073 1.00 65.56 92 LEU A C 1
ATOM 737 O O . LEU A 1 92 ? 5.828 -8.538 -1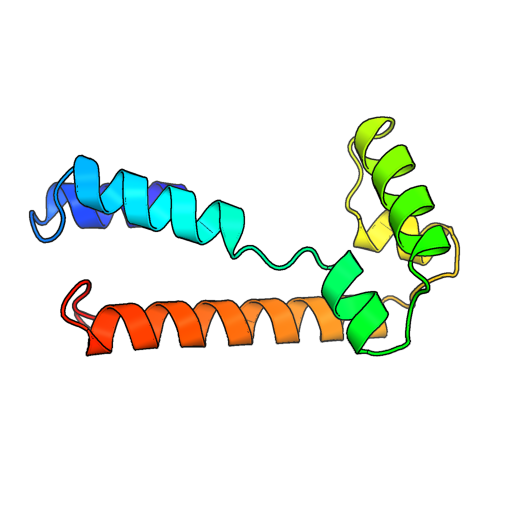3.221 1.00 65.56 92 LEU A O 1
ATOM 741 N N . VAL A 1 93 ? 5.457 -6.911 -11.720 1.00 62.78 93 VAL A N 1
ATOM 742 C CA . VAL A 1 93 ? 5.750 -5.808 -12.648 1.00 62.78 93 VAL A CA 1
ATOM 743 C C . VAL A 1 93 ? 7.226 -5.826 -13.052 1.00 62.78 93 VAL A C 1
ATOM 745 O O . VAL A 1 93 ? 7.526 -5.712 -14.237 1.00 62.78 93 VAL A O 1
ATOM 748 N N . SER A 1 94 ? 8.145 -6.024 -12.102 1.00 62.97 94 SER A N 1
ATOM 749 C CA . SER A 1 94 ? 9.577 -6.165 -12.396 1.00 62.97 94 SER A CA 1
ATOM 750 C C . SER A 1 94 ? 9.870 -7.350 -13.320 1.00 62.97 94 SER A C 1
ATOM 752 O O . SER A 1 94 ? 10.644 -7.202 -14.261 1.00 62.97 94 SER A O 1
ATOM 754 N N . GLN A 1 95 ? 9.215 -8.495 -13.108 1.00 62.06 95 GLN A N 1
ATOM 755 C CA . GLN A 1 95 ? 9.352 -9.659 -13.985 1.00 62.06 95 GLN A CA 1
ATOM 756 C C . GLN A 1 95 ? 8.805 -9.380 -15.392 1.00 62.06 95 GLN A C 1
ATOM 758 O O . GLN A 1 95 ? 9.490 -9.637 -16.373 1.00 62.06 95 GLN A O 1
ATOM 763 N N . ALA A 1 96 ? 7.621 -8.774 -15.512 1.00 63.03 96 ALA A N 1
ATOM 764 C CA . ALA A 1 96 ? 7.029 -8.448 -16.811 1.00 63.03 96 ALA A CA 1
ATOM 765 C C . ALA A 1 96 ? 7.868 -7.435 -17.613 1.00 63.03 96 ALA A C 1
ATOM 767 O O . ALA A 1 96 ? 7.917 -7.495 -18.842 1.00 63.03 96 ALA A O 1
ATOM 768 N N . LEU A 1 97 ? 8.535 -6.498 -16.930 1.00 61.91 97 LEU A N 1
ATOM 769 C CA . LEU A 1 97 ? 9.496 -5.587 -17.556 1.00 61.91 97 LEU A CA 1
ATOM 770 C C . LEU A 1 97 ? 10.743 -6.333 -18.046 1.00 61.91 97 LEU A C 1
ATOM 772 O O . LEU A 1 97 ? 11.259 -6.003 -19.117 1.00 61.91 97 LEU A O 1
ATOM 776 N N . ALA A 1 98 ? 11.194 -7.347 -17.301 1.00 62.94 98 ALA A N 1
ATOM 777 C CA . ALA A 1 98 ? 12.299 -8.199 -17.718 1.00 62.94 98 ALA A CA 1
ATOM 778 C C . ALA A 1 98 ? 11.937 -9.049 -18.948 1.00 62.94 98 ALA A C 1
ATOM 780 O O . ALA A 1 98 ? 12.661 -9.046 -19.941 1.00 62.94 98 ALA A O 1
ATOM 781 N N . ASP A 1 99 ? 10.762 -9.680 -18.937 1.00 60.75 99 ASP A N 1
ATOM 782 C CA . ASP A 1 99 ? 10.276 -10.536 -20.027 1.00 60.75 99 ASP A CA 1
ATOM 783 C C . ASP A 1 99 ? 10.064 -9.759 -21.338 1.00 60.75 99 ASP A C 1
ATOM 785 O O . ASP A 1 99 ? 10.252 -10.295 -22.429 1.00 60.75 99 ASP A O 1
ATOM 789 N N . LYS A 1 100 ? 9.707 -8.470 -21.254 1.00 60.50 100 LYS A N 1
ATOM 790 C CA . LYS A 1 100 ? 9.588 -7.578 -22.421 1.00 60.50 100 LYS A CA 1
ATOM 791 C C . LYS A 1 100 ? 10.930 -7.052 -22.942 1.00 60.50 100 LYS A C 1
ATOM 793 O O . LYS A 1 100 ? 10.934 -6.247 -23.872 1.00 60.50 100 LYS A O 1
ATOM 798 N N . GLY A 1 101 ? 12.052 -7.461 -22.346 1.00 55.34 101 GLY A N 1
ATOM 799 C CA . GLY A 1 101 ? 13.392 -7.001 -22.716 1.00 55.34 101 GLY A CA 1
ATOM 800 C C . GLY A 1 101 ? 13.656 -5.529 -22.385 1.00 55.34 101 GLY A C 1
ATOM 801 O O . GLY A 1 101 ? 14.631 -4.960 -22.865 1.00 55.34 101 GLY A O 1
ATOM 802 N N . ILE A 1 102 ? 12.793 -4.900 -21.577 1.00 56.12 102 ILE A N 1
ATOM 803 C CA . ILE A 1 102 ? 12.976 -3.525 -21.081 1.00 56.12 102 ILE A CA 1
ATOM 804 C C . ILE A 1 102 ? 13.979 -3.523 -19.911 1.00 56.12 102 ILE A C 1
ATOM 806 O O . ILE A 1 102 ? 14.597 -2.504 -19.612 1.00 56.12 102 ILE A O 1
ATOM 810 N N . MET A 1 103 ? 14.159 -4.677 -19.263 1.00 51.75 103 MET A N 1
ATOM 811 C CA . MET A 1 103 ? 15.064 -4.910 -18.141 1.00 51.75 103 MET A CA 1
ATOM 812 C C . MET A 1 103 ? 15.762 -6.270 -18.304 1.00 51.75 103 MET A C 1
ATOM 814 O O . MET A 1 103 ? 15.178 -7.220 -18.809 1.00 51.75 103 MET A O 1
ATOM 818 N N . THR A 1 104 ? 17.001 -6.395 -17.835 1.00 46.81 104 THR A N 1
ATOM 819 C CA . THR A 1 104 ? 17.667 -7.688 -17.623 1.00 46.81 104 THR A CA 1
ATOM 820 C C . THR A 1 104 ? 17.945 -7.848 -16.136 1.00 46.81 104 THR A C 1
ATOM 822 O O . THR A 1 104 ? 18.582 -6.986 -15.532 1.00 46.81 104 THR A O 1
ATOM 825 N N . PHE A 1 105 ? 17.465 -8.938 -15.533 1.00 46.56 105 PHE A N 1
ATOM 826 C CA . PHE A 1 105 ? 17.967 -9.379 -14.233 1.00 46.56 105 PHE A CA 1
ATOM 827 C C . PHE A 1 105 ? 19.385 -9.919 -14.460 1.00 46.56 105 PHE A C 1
ATOM 829 O O . PHE A 1 105 ? 19.551 -11.085 -14.807 1.00 46.56 105 PHE A O 1
ATOM 836 N N . GLU A 1 106 ? 20.418 -9.086 -14.298 1.00 42.09 106 GLU A N 1
ATOM 837 C CA . GLU A 1 106 ? 21.698 -9.654 -13.871 1.00 42.09 106 GLU A CA 1
ATOM 838 C C . GLU A 1 106 ? 21.480 -10.124 -12.433 1.00 42.09 106 GLU A C 1
ATOM 840 O O . GLU A 1 106 ? 21.139 -9.333 -11.550 1.00 42.09 106 GLU A O 1
ATOM 845 N N . ALA A 1 107 ? 21.558 -11.441 -12.245 1.00 35.53 107 ALA A N 1
ATOM 846 C CA . ALA A 1 107 ? 21.526 -12.060 -10.934 1.00 35.53 107 ALA A CA 1
ATOM 847 C C . ALA A 1 107 ? 22.609 -11.410 -10.059 1.00 35.53 107 ALA A C 1
ATOM 849 O O . ALA A 1 107 ? 23.763 -11.310 -10.478 1.00 35.53 107 ALA A O 1
ATOM 850 N N . ILE A 1 108 ? 22.190 -10.924 -8.889 1.00 35.97 108 ILE A N 1
ATOM 851 C CA . ILE A 1 108 ? 23.082 -10.476 -7.812 1.00 35.97 108 ILE A CA 1
ATOM 852 C C . ILE A 1 108 ? 23.912 -11.669 -7.341 1.00 35.97 108 ILE A C 1
ATOM 854 O O . ILE A 1 108 ? 23.309 -12.759 -7.192 1.00 35.97 108 ILE A O 1
#

pLDDT: mean 70.79, std 16.88, range [35.53, 94.06]

Radius of gyration: 16.64 Å; chains: 1; bounding box: 41×29×38 Å

Sequence (108 aa):
MFSHFFGHYLLEKKHVSAHQLREVLALQDSVRVKIGILAIDAGFMTAAQVETVHRLQTSFDMRFGEIAVNKGYLTEDQVTDLLSQQSKRHLLVSQALADKGIMTFEAI

Foldseek 3Di:
DCLPVVLVVCVVVVLADPVLSVVVVVVCVVVQCPLLNVCVVVVLADPVLQVVLVVVCVVDVDDSVVSCVVVVSDPPVRSVVSVVVSVVVVVVVVVVCCVVSVDPPPDD

Secondary structure (DSSP, 8-state):
-HHHHHHHHHHHTTSS-HHHHHHHHHHHHHH---HHHHHHHTTSS-HHHHHHHHHHHHHS---HHHHHHHTTSS-HHHHHHHHHHHHHHHHHHHHHHHHTTS------